Protein AF-A0A2N1Y3H6-F1 (afdb_monomer_lite)

Secondary structure (DSSP, 8-state):
--HHHHHHHHHHHHHHHHHHSS-TT-------------------------SSHHHHHHHHHHHHHHHHHHHHHTT----PPPP-----------TTTHHHHHHTTSPP-TT-BHHHHHHHH---SEEETTEEEETTEEEEEETTEEEEEE-BTTB--SSSSS-TTHHHHTTS----

Structure (mmCIF, N/CA/C/O backbone):
data_AF-A0A2N1Y3H6-F1
#
_entry.id   AF-A0A2N1Y3H6-F1
#
loop_
_atom_site.group_PDB
_atom_site.id
_atom_site.type_symbol
_atom_site.label_atom_id
_atom_site.label_alt_id
_atom_site.label_comp_id
_atom_site.label_asym_id
_atom_site.label_entity_id
_atom_site.label_seq_id
_atom_site.pdbx_PDB_ins_code
_atom_site.Cartn_x
_atom_site.Cartn_y
_atom_site.Cartn_z
_atom_site.occupancy
_atom_site.B_iso_or_equiv
_atom_site.auth_seq_id
_atom_site.auth_comp_id
_atom_site.auth_asym_id
_atom_site.auth_atom_id
_atom_site.pdbx_PDB_model_num
ATOM 1 N N . MET A 1 1 ? 3.819 -29.089 -16.371 1.00 61.47 1 MET A N 1
ATOM 2 C CA . MET A 1 1 ? 4.963 -28.554 -17.138 1.00 61.47 1 MET A CA 1
ATOM 3 C C . MET A 1 1 ? 6.025 -28.094 -16.150 1.00 61.47 1 MET A C 1
ATOM 5 O O . MET A 1 1 ? 5.649 -27.420 -15.196 1.00 61.47 1 MET A O 1
ATOM 9 N N . PRO A 1 2 ? 7.294 -28.497 -16.303 1.00 89.81 2 PRO A N 1
ATOM 10 C CA . PRO A 1 2 ? 8.394 -28.009 -15.473 1.00 89.81 2 PRO A CA 1
ATOM 11 C C . PRO A 1 2 ? 8.720 -26.537 -15.792 1.00 89.81 2 PRO A C 1
ATOM 13 O O . PRO A 1 2 ? 8.501 -26.064 -16.905 1.00 89.81 2 PRO A O 1
ATOM 16 N N . LEU A 1 3 ? 9.246 -25.799 -14.807 1.00 86.50 3 LEU A N 1
ATOM 17 C CA . LEU A 1 3 ? 9.559 -24.362 -14.918 1.00 86.50 3 LEU A CA 1
ATOM 18 C C . LEU A 1 3 ? 10.568 -24.047 -16.041 1.00 86.50 3 LEU A C 1
ATOM 20 O O . LEU A 1 3 ? 10.489 -22.991 -16.666 1.00 86.50 3 LEU A O 1
ATOM 24 N N . SER A 1 4 ? 11.482 -24.979 -16.324 1.00 88.75 4 SER A N 1
ATOM 25 C CA . SER A 1 4 ? 12.452 -24.890 -17.421 1.00 88.75 4 SER A CA 1
ATOM 26 C C . SER A 1 4 ? 11.784 -24.707 -18.782 1.00 88.75 4 SER A C 1
ATOM 28 O O . SER A 1 4 ? 12.230 -23.884 -19.580 1.00 88.75 4 SER A O 1
ATOM 30 N N . ASP A 1 5 ? 10.681 -25.418 -19.020 1.00 87.50 5 ASP A N 1
ATOM 31 C CA . ASP A 1 5 ? 9.985 -25.407 -20.307 1.00 87.50 5 ASP A CA 1
ATOM 32 C C . ASP A 1 5 ? 9.268 -24.074 -20.526 1.00 87.50 5 ASP A C 1
ATOM 34 O O . ASP A 1 5 ? 9.239 -23.553 -21.639 1.00 87.50 5 ASP A O 1
ATOM 38 N N . LEU A 1 6 ? 8.749 -23.468 -19.453 1.00 91.56 6 LEU A N 1
ATOM 39 C CA . LEU A 1 6 ? 8.103 -22.156 -19.506 1.00 91.56 6 LEU A CA 1
ATOM 40 C C . LEU A 1 6 ? 9.114 -21.041 -19.804 1.00 91.56 6 LEU A C 1
ATOM 42 O O . LEU A 1 6 ? 8.838 -20.160 -20.621 1.00 91.56 6 LEU A O 1
ATOM 46 N N . ILE A 1 7 ? 10.298 -21.097 -19.186 1.00 92.38 7 ILE A N 1
ATOM 47 C CA . ILE A 1 7 ? 11.383 -20.140 -19.447 1.00 92.38 7 ILE A CA 1
ATOM 48 C C . ILE A 1 7 ? 11.870 -20.266 -20.900 1.00 92.38 7 ILE A C 1
ATOM 50 O O . ILE A 1 7 ? 12.051 -19.247 -21.572 1.00 92.38 7 ILE A O 1
ATOM 54 N N . ALA A 1 8 ? 12.033 -21.495 -21.402 1.00 91.50 8 ALA A N 1
ATOM 55 C CA . ALA A 1 8 ? 12.426 -21.758 -22.787 1.00 91.50 8 ALA A CA 1
ATOM 56 C C . ALA A 1 8 ? 11.362 -21.293 -23.801 1.00 91.50 8 ALA A C 1
ATOM 58 O O . ALA A 1 8 ? 11.688 -20.696 -24.828 1.00 91.50 8 ALA A O 1
ATOM 59 N N . LEU A 1 9 ? 10.079 -21.500 -23.497 1.00 91.06 9 LEU A N 1
ATOM 60 C CA . LEU A 1 9 ? 8.984 -21.024 -24.339 1.00 91.06 9 LEU A CA 1
ATOM 61 C C . LEU A 1 9 ? 8.969 -19.491 -24.415 1.00 91.06 9 LEU A C 1
ATOM 63 O O . LEU A 1 9 ? 8.886 -18.922 -25.505 1.00 91.06 9 LEU A O 1
ATOM 67 N N . HIS A 1 10 ? 9.121 -18.814 -23.276 1.00 89.69 10 HIS A N 1
ATOM 68 C CA . HIS A 1 10 ? 9.159 -17.354 -23.215 1.00 89.69 10 HIS A CA 1
ATOM 69 C C . HIS A 1 10 ? 10.342 -16.761 -23.996 1.00 89.69 10 HIS A C 1
ATOM 71 O O . HIS A 1 10 ? 10.168 -15.797 -24.746 1.00 89.69 10 HIS A O 1
ATOM 77 N N . SER A 1 11 ? 11.542 -17.338 -23.868 1.00 90.12 11 SER A N 1
ATOM 78 C CA . SER A 1 11 ? 12.716 -16.849 -24.602 1.00 90.12 11 SER A CA 1
ATOM 79 C C . SER A 1 11 ? 12.550 -16.999 -26.119 1.00 90.12 11 SER A C 1
ATOM 81 O O . SER A 1 11 ? 12.892 -16.070 -26.856 1.00 90.12 11 SER A O 1
ATOM 83 N N . SER A 1 12 ? 11.941 -18.099 -26.581 1.00 90.69 12 SER A N 1
ATOM 84 C CA . SER A 1 12 ? 11.628 -18.309 -28.002 1.00 90.69 12 SER A CA 1
ATOM 85 C C . SER A 1 12 ? 10.624 -17.281 -28.543 1.00 90.69 12 SER A C 1
ATOM 87 O O . SER A 1 12 ? 10.842 -16.701 -29.609 1.00 90.69 12 SER A O 1
ATOM 89 N N . ALA A 1 13 ? 9.580 -16.961 -27.770 1.00 89.69 13 ALA A N 1
ATOM 90 C CA . ALA A 1 13 ? 8.583 -15.962 -28.147 1.00 89.69 13 ALA A CA 1
ATOM 91 C C . ALA A 1 13 ? 9.198 -14.555 -28.276 1.00 89.69 13 ALA A C 1
ATOM 93 O O . ALA A 1 13 ? 8.880 -13.819 -29.213 1.00 89.69 13 ALA A O 1
ATOM 94 N N . MET A 1 14 ? 10.129 -14.201 -27.383 1.00 90.38 14 MET A N 1
ATOM 95 C CA . MET A 1 14 ? 10.832 -12.911 -27.414 1.00 90.38 14 MET A CA 1
ATOM 96 C C . MET A 1 14 ? 11.862 -12.799 -28.546 1.00 90.38 14 MET A C 1
ATOM 98 O O . MET A 1 14 ? 12.132 -11.693 -29.017 1.00 90.38 14 MET A O 1
ATOM 102 N N . ALA A 1 15 ? 12.465 -13.909 -28.983 1.00 89.19 15 ALA A N 1
ATOM 103 C CA . ALA A 1 15 ? 13.334 -13.925 -30.162 1.00 89.19 15 ALA A CA 1
ATOM 104 C C . ALA A 1 15 ? 12.520 -13.698 -31.445 1.00 89.19 15 ALA A C 1
ATOM 106 O O . ALA A 1 15 ? 12.823 -12.790 -32.216 1.00 89.19 15 ALA A O 1
ATOM 107 N N . PHE A 1 16 ? 11.410 -14.426 -31.594 1.00 89.06 16 PHE A N 1
ATOM 108 C CA . PHE A 1 16 ? 10.497 -14.273 -32.725 1.00 89.06 16 PHE A CA 1
ATOM 109 C C . PHE A 1 16 ? 9.924 -12.850 -32.823 1.00 89.06 16 PHE A C 1
ATOM 111 O O . PHE A 1 16 ? 9.836 -12.286 -33.912 1.00 89.06 16 PHE A O 1
ATOM 118 N N . HIS A 1 17 ? 9.586 -12.229 -31.688 1.00 85.44 17 HIS A N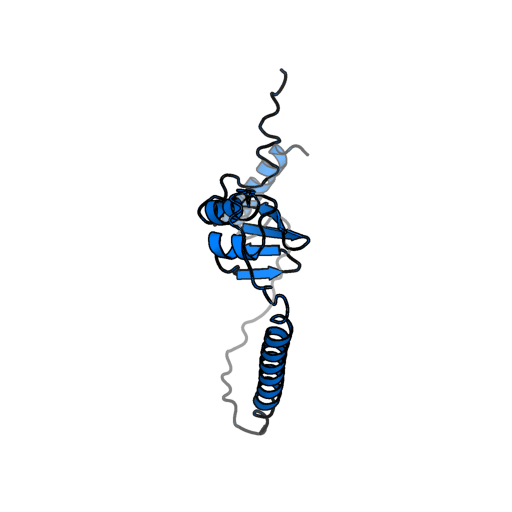 1
ATOM 119 C CA . HIS A 1 17 ? 9.107 -10.848 -31.672 1.00 85.44 17 HIS A CA 1
ATOM 120 C C . HIS A 1 17 ? 10.155 -9.845 -32.167 1.00 85.44 17 HIS A C 1
ATOM 122 O O . HIS A 1 17 ? 9.810 -8.919 -32.896 1.00 85.44 17 HIS A O 1
ATOM 128 N N . ARG A 1 18 ? 11.431 -10.036 -31.812 1.00 83.69 18 ARG A N 1
ATOM 129 C CA . ARG A 1 18 ? 12.517 -9.160 -32.274 1.00 83.69 18 ARG A CA 1
ATOM 130 C C . ARG A 1 18 ? 12.755 -9.273 -33.777 1.00 83.69 18 ARG A C 1
ATOM 132 O O . ARG A 1 18 ? 13.016 -8.260 -34.413 1.00 83.69 18 ARG A O 1
ATOM 139 N N . GLU A 1 19 ? 12.635 -10.474 -34.335 1.00 85.62 19 GLU A N 1
ATOM 140 C CA . GLU A 1 19 ? 12.846 -10.711 -35.769 1.00 85.62 19 GLU A CA 1
ATOM 141 C C . GLU A 1 19 ? 11.633 -10.329 -36.626 1.00 85.62 19 GLU A C 1
ATOM 143 O O . GLU A 1 19 ? 11.788 -9.788 -37.718 1.00 85.62 19 GLU A O 1
ATOM 148 N N . HIS A 1 20 ? 10.415 -10.579 -36.139 1.00 86.38 20 HIS A N 1
ATOM 149 C CA . HIS A 1 20 ? 9.194 -10.446 -36.939 1.00 86.38 20 HIS A CA 1
ATOM 150 C C . HIS A 1 20 ? 8.266 -9.309 -36.499 1.00 86.38 20 HIS A C 1
ATOM 152 O O . HIS A 1 20 ? 7.220 -9.106 -37.119 1.00 86.38 20 HIS A O 1
ATOM 158 N N . GLY A 1 21 ? 8.592 -8.592 -35.418 1.00 85.19 21 GLY A N 1
ATOM 159 C CA . GLY A 1 21 ? 7.779 -7.497 -34.874 1.00 85.19 21 GLY A CA 1
ATOM 160 C C . GLY A 1 21 ? 6.405 -7.930 -34.350 1.00 85.19 21 GLY A C 1
ATOM 161 O O . GLY A 1 21 ? 5.546 -7.092 -34.093 1.00 85.19 21 GLY A O 1
ATOM 162 N N . ARG A 1 22 ? 6.162 -9.237 -34.198 1.00 82.06 22 ARG A N 1
ATOM 163 C CA . ARG A 1 22 ? 4.862 -9.808 -33.810 1.00 82.06 22 ARG A CA 1
ATOM 164 C C . ARG A 1 22 ? 5.050 -11.036 -32.933 1.00 82.06 22 ARG A C 1
ATOM 166 O O . ARG A 1 22 ? 6.076 -11.696 -33.028 1.00 82.06 22 ARG A O 1
ATOM 173 N N . LEU A 1 23 ? 4.075 -11.337 -32.080 1.00 80.31 23 LEU A N 1
ATOM 174 C CA . LEU A 1 23 ? 4.090 -12.556 -31.272 1.00 80.31 23 LEU A CA 1
ATOM 175 C C . LEU A 1 23 ? 3.576 -13.751 -32.093 1.00 80.31 23 LEU A C 1
ATOM 177 O O . LEU A 1 23 ? 2.666 -13.580 -32.914 1.00 80.31 23 LEU A O 1
ATOM 181 N N . PRO A 1 24 ? 4.128 -14.958 -31.885 1.00 72.62 24 PRO A N 1
ATOM 182 C CA . PRO A 1 24 ? 3.612 -16.160 -32.524 1.00 72.62 24 PRO A CA 1
ATOM 183 C C . PRO A 1 24 ? 2.187 -16.432 -32.012 1.00 72.62 24 PRO A C 1
ATOM 185 O O . PRO A 1 24 ? 1.962 -16.524 -30.809 1.00 72.62 24 PRO A O 1
ATOM 188 N N . GLY A 1 25 ? 1.216 -16.510 -32.929 1.00 73.06 25 GLY A N 1
ATOM 189 C CA . GLY A 1 25 ? -0.201 -16.754 -32.614 1.00 73.06 25 GLY A CA 1
ATOM 190 C C . GLY A 1 25 ? -1.118 -15.521 -32.609 1.00 73.06 25 GLY A C 1
ATOM 191 O O . GLY A 1 25 ? -2.321 -15.676 -32.428 1.00 73.06 25 GLY A O 1
ATOM 192 N N . GLY A 1 26 ? -0.599 -14.309 -32.841 1.00 70.44 26 GLY A N 1
ATOM 193 C CA . GLY A 1 26 ? -1.433 -13.109 -32.999 1.00 70.44 26 GLY A CA 1
ATOM 194 C C . GLY A 1 26 ? -2.009 -12.975 -34.415 1.00 70.44 26 GLY A C 1
ATOM 195 O O . GLY A 1 26 ? -1.262 -13.002 -35.391 1.00 70.44 26 GLY A O 1
ATOM 196 N N . THR A 1 27 ? -3.324 -12.793 -34.550 1.00 56.78 27 THR A N 1
ATOM 197 C CA . THR A 1 27 ? -3.969 -12.482 -35.837 1.00 56.78 27 THR A CA 1
ATOM 198 C C . THR A 1 27 ? -3.698 -11.032 -36.234 1.00 56.78 27 THR A C 1
ATOM 200 O O . THR A 1 27 ? -4.034 -10.104 -35.501 1.00 56.78 27 THR A O 1
ATOM 203 N N . THR A 1 28 ? -3.100 -10.823 -37.406 1.00 57.56 28 THR A N 1
ATOM 204 C CA . THR A 1 28 ? -2.907 -9.497 -38.003 1.00 57.56 28 THR A CA 1
ATOM 205 C C . THR A 1 28 ? -4.259 -8.884 -38.380 1.00 57.56 28 THR A C 1
ATOM 207 O O . THR A 1 28 ? -4.838 -9.245 -39.401 1.00 57.56 28 THR A O 1
ATOM 210 N N . THR A 1 29 ? -4.756 -7.924 -37.598 1.00 55.97 29 THR A N 1
ATOM 211 C CA . THR A 1 29 ? -5.834 -7.031 -38.050 1.00 55.97 29 THR A CA 1
ATOM 212 C C . THR A 1 29 ? -5.230 -5.986 -38.988 1.00 55.97 29 THR A C 1
ATOM 214 O O . THR A 1 29 ? -4.763 -4.936 -38.556 1.00 55.97 29 THR A O 1
ATOM 217 N N . ALA A 1 30 ? -5.189 -6.295 -40.282 1.00 59.31 30 ALA A N 1
ATOM 218 C CA . ALA A 1 30 ? -4.857 -5.342 -41.336 1.00 59.31 30 ALA A CA 1
ATOM 219 C C . ALA A 1 30 ? -6.149 -4.769 -41.949 1.00 59.31 30 ALA A C 1
ATOM 221 O O . ALA A 1 30 ? -6.741 -5.414 -42.809 1.00 59.31 30 ALA A O 1
ATOM 222 N N . ASN A 1 31 ? -6.593 -3.595 -41.471 1.00 44.19 31 ASN A N 1
ATOM 223 C CA . ASN A 1 31 ? -7.450 -2.581 -42.139 1.00 44.19 31 ASN A CA 1
ATOM 224 C C . ASN A 1 31 ? -7.918 -1.552 -41.076 1.00 44.19 31 ASN A C 1
ATOM 226 O O . ASN A 1 31 ? -8.241 -1.970 -39.973 1.00 44.19 31 ASN A O 1
ATOM 230 N N . ALA A 1 32 ? -8.037 -0.231 -41.264 1.00 45.47 32 ALA A N 1
ATOM 231 C CA . ALA A 1 32 ? -8.039 0.607 -42.459 1.00 45.47 32 ALA A CA 1
ATOM 232 C C . ALA A 1 32 ? -7.855 2.114 -42.096 1.00 45.47 32 ALA A C 1
ATOM 234 O O . ALA A 1 32 ? -8.471 2.602 -41.154 1.00 45.47 32 ALA A O 1
ATOM 235 N N . LEU A 1 33 ? -7.077 2.812 -42.939 1.00 53.78 33 LEU A N 1
ATOM 236 C CA . LEU A 1 33 ? -7.107 4.231 -43.374 1.00 53.78 33 LEU A CA 1
ATOM 237 C C . LEU A 1 33 ? -6.710 5.421 -42.451 1.00 53.78 33 LEU A C 1
ATOM 239 O O . LEU A 1 33 ? -7.101 5.496 -41.288 1.00 53.78 33 LEU A O 1
ATOM 243 N N . PRO A 1 34 ? -5.993 6.430 -43.013 1.00 56.47 34 PRO A N 1
ATOM 244 C CA . PRO A 1 34 ? -5.663 7.686 -42.347 1.00 56.47 34 PRO A CA 1
ATOM 245 C C . PRO A 1 34 ? -6.826 8.677 -42.482 1.00 56.47 34 PRO A C 1
ATOM 247 O O . PRO A 1 34 ? -7.167 9.102 -43.585 1.00 56.47 34 PRO A O 1
ATOM 250 N N . VAL A 1 35 ? -7.431 9.088 -41.367 1.00 57.97 35 VAL A N 1
ATOM 251 C CA . VAL A 1 35 ? -8.418 10.175 -41.388 1.00 57.97 35 VAL A CA 1
ATOM 252 C C . VAL A 1 35 ? -7.707 11.499 -41.133 1.00 57.97 35 VAL A C 1
ATOM 254 O O . VAL A 1 35 ? -7.166 11.760 -40.058 1.00 57.97 35 VAL A O 1
ATOM 257 N N . SER A 1 36 ? -7.701 12.316 -42.183 1.00 52.50 36 SER A N 1
ATOM 258 C CA . SER A 1 36 ? -7.240 13.696 -42.234 1.00 52.50 36 SER A CA 1
ATOM 259 C C . SER A 1 36 ? -7.692 14.515 -41.027 1.00 52.50 36 SER A C 1
ATOM 261 O O . SER A 1 36 ? -8.871 14.585 -40.684 1.00 52.50 36 SER A O 1
ATOM 263 N N . ARG A 1 37 ? -6.721 15.192 -40.414 1.00 54.91 37 ARG A N 1
ATOM 264 C CA . ARG A 1 37 ? -6.904 16.150 -39.326 1.00 54.91 37 ARG A CA 1
ATOM 265 C C . ARG A 1 37 ? -7.677 17.368 -39.844 1.00 54.91 37 ARG A C 1
ATOM 267 O O . ARG A 1 37 ? -7.090 18.311 -40.366 1.00 54.91 37 ARG A O 1
ATOM 274 N N . VAL A 1 38 ? -8.993 17.352 -39.683 1.00 49.81 38 VAL A N 1
ATOM 275 C CA . VAL A 1 38 ? -9.860 18.501 -39.944 1.00 49.81 38 VAL A CA 1
ATOM 276 C C . VAL A 1 38 ? -9.977 19.313 -38.652 1.00 49.81 38 VAL A C 1
ATOM 278 O O . VAL A 1 38 ? -10.662 18.944 -37.704 1.00 49.81 38 VAL A O 1
ATOM 281 N N . ARG A 1 39 ? -9.237 20.424 -38.601 1.00 50.72 39 ARG A N 1
ATOM 282 C CA . ARG A 1 39 ? -9.333 21.452 -37.559 1.00 50.72 39 ARG A CA 1
ATOM 283 C C . ARG A 1 39 ? -10.674 22.163 -37.729 1.00 50.72 39 ARG A C 1
ATOM 285 O O . ARG A 1 39 ? -10.850 22.858 -38.723 1.00 50.72 39 ARG A O 1
ATOM 292 N N . HIS A 1 40 ? -11.609 21.987 -36.802 1.00 46.84 40 HIS A N 1
ATOM 293 C CA . HIS A 1 40 ? -12.783 22.854 -36.686 1.00 46.84 40 HIS A CA 1
ATOM 294 C C . HIS A 1 40 ? -12.725 23.586 -35.351 1.00 46.84 40 HIS A C 1
ATOM 296 O O . HIS A 1 40 ? -12.625 22.989 -34.282 1.00 46.84 40 HIS A O 1
ATOM 302 N N . ASN A 1 41 ? -12.694 24.907 -35.474 1.00 52.22 41 ASN A N 1
ATOM 303 C CA . ASN A 1 41 ? -12.768 25.875 -34.398 1.00 52.22 41 ASN A CA 1
ATOM 304 C C . ASN A 1 41 ? -14.212 25.869 -33.860 1.00 52.22 41 ASN A C 1
ATOM 306 O O . ASN A 1 41 ? -15.127 26.015 -34.675 1.00 52.22 41 ASN A O 1
ATOM 310 N N . PRO A 1 42 ? -14.462 25.680 -32.554 1.00 50.12 42 PRO A N 1
ATOM 311 C CA . PRO A 1 42 ? -15.819 25.712 -32.036 1.00 50.12 42 PRO A CA 1
ATOM 312 C C . PRO A 1 42 ? -16.286 27.166 -31.918 1.00 50.12 42 PRO A C 1
ATOM 314 O O . PRO A 1 42 ? -15.905 27.895 -31.002 1.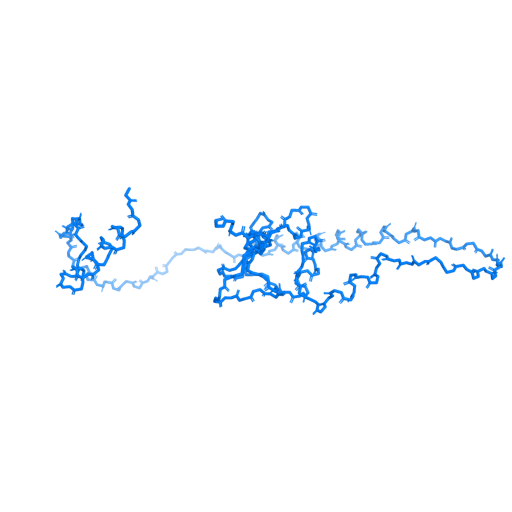00 50.12 42 PRO A O 1
ATOM 317 N N . SER A 1 43 ? -17.136 27.587 -32.851 1.00 46.50 43 SER A N 1
ATOM 318 C CA . SER A 1 43 ? -17.997 28.746 -32.644 1.00 46.50 43 SER A CA 1
ATOM 319 C C . SER A 1 43 ? -19.009 28.420 -31.549 1.00 46.50 43 SER A C 1
ATOM 321 O O . SER A 1 43 ? -19.859 27.551 -31.715 1.00 46.50 43 SER A O 1
ATOM 323 N N . LEU A 1 44 ? -18.839 29.120 -30.427 1.00 53.59 44 LEU A N 1
ATOM 324 C CA . LEU A 1 44 ? -19.866 29.725 -29.578 1.00 53.59 44 LEU A CA 1
ATOM 325 C C . LEU A 1 44 ? -21.305 29.293 -29.883 1.00 53.59 44 LEU A C 1
ATOM 327 O O . LEU A 1 44 ? -21.835 29.660 -30.926 1.00 53.59 44 LEU A O 1
ATOM 331 N N . LEU A 1 45 ? -21.945 28.638 -28.914 1.00 49.44 45 LEU A N 1
ATOM 332 C CA . LEU A 1 45 ? -23.288 28.965 -28.432 1.00 49.44 45 LEU A CA 1
ATOM 333 C C . LEU A 1 45 ? -23.608 28.101 -27.204 1.00 49.44 45 LEU A C 1
ATOM 335 O O . LEU A 1 45 ? -23.447 26.886 -27.224 1.00 49.44 45 LEU A O 1
ATOM 339 N N . MET A 1 46 ? -24.166 28.768 -26.195 1.00 41.00 46 MET A N 1
ATOM 340 C CA . MET A 1 46 ? -24.972 28.203 -25.114 1.00 41.00 46 MET A CA 1
ATOM 341 C C . MET A 1 46 ? -24.244 27.560 -23.925 1.00 41.00 46 MET A C 1
ATOM 343 O O . MET A 1 46 ? -23.549 26.558 -24.049 1.00 41.00 46 MET A O 1
ATOM 347 N N . GLY A 1 47 ? -24.540 28.087 -22.733 1.00 41.03 47 GLY A N 1
ATOM 348 C CA . GLY A 1 47 ? -24.419 27.323 -21.493 1.00 41.03 47 GLY A CA 1
ATOM 349 C C . GLY A 1 47 ? -23.940 28.110 -20.284 1.00 41.03 47 GLY A C 1
ATOM 350 O O . GLY A 1 47 ? -22.934 27.757 -19.682 1.00 41.03 47 GLY A O 1
ATOM 351 N N . GLU A 1 48 ? -24.672 29.152 -19.906 1.00 50.66 48 GLU A N 1
ATOM 352 C CA . GLU A 1 48 ? -24.641 29.748 -18.570 1.00 50.66 48 GLU A CA 1
ATOM 353 C C . GLU A 1 48 ? -24.994 28.696 -17.502 1.00 50.66 48 GLU A C 1
ATOM 355 O O . GLU A 1 48 ? -26.137 28.598 -17.079 1.00 50.66 48 GLU A O 1
ATOM 360 N N . GLN A 1 49 ? -24.046 27.851 -17.090 1.00 49.69 49 GLN A N 1
ATOM 361 C CA . GLN A 1 49 ? -24.229 26.926 -15.966 1.00 49.69 49 GLN A CA 1
ATOM 362 C C . GLN A 1 49 ? -22.888 26.528 -15.342 1.00 49.69 49 GLN A C 1
ATOM 364 O O . GLN A 1 49 ? -22.409 25.423 -15.566 1.00 49.69 49 GLN A O 1
ATOM 369 N N . ALA A 1 50 ? -22.294 27.382 -14.506 1.00 48.50 50 ALA A N 1
ATOM 370 C CA . ALA A 1 50 ? -21.330 26.917 -13.503 1.00 48.50 50 ALA A CA 1
ATOM 371 C C . ALA A 1 50 ? -21.023 27.991 -12.450 1.00 48.50 50 ALA A C 1
ATOM 373 O O . ALA A 1 50 ? -19.939 28.551 -12.471 1.00 48.50 50 ALA A O 1
ATOM 374 N N . ASP A 1 51 ? -21.923 28.229 -11.487 1.00 46.00 51 ASP A N 1
ATOM 375 C CA . ASP A 1 51 ? -21.453 28.456 -10.106 1.00 46.00 51 ASP A CA 1
ATOM 376 C C . ASP A 1 51 ? -22.538 28.223 -9.038 1.00 46.00 51 ASP A C 1
ATOM 378 O O . ASP A 1 51 ? -22.871 29.082 -8.228 1.00 46.00 51 ASP A O 1
ATOM 382 N N . ARG A 1 52 ? -23.160 27.037 -9.044 1.00 47.47 52 ARG A N 1
ATOM 383 C CA . ARG A 1 52 ? -24.084 26.616 -7.965 1.00 47.47 52 ARG A CA 1
ATOM 384 C C . ARG A 1 52 ? -23.526 25.490 -7.087 1.00 47.47 52 ARG A C 1
ATOM 386 O O . ARG A 1 52 ? -24.133 25.130 -6.086 1.00 47.47 52 ARG A O 1
ATOM 393 N N . SER A 1 53 ? -22.360 24.950 -7.452 1.00 47.28 53 SER A N 1
ATOM 394 C CA . SER A 1 53 ? -21.728 23.767 -6.837 1.00 47.28 53 SER A CA 1
ATOM 395 C C . SER A 1 53 ? -20.715 24.119 -5.736 1.00 47.28 53 SER A C 1
ATOM 397 O O . SER A 1 53 ? -20.461 23.329 -4.826 1.00 47.28 53 SER A O 1
ATOM 399 N N . THR A 1 54 ? -20.152 25.329 -5.765 1.00 48.62 54 THR A N 1
ATOM 400 C CA . THR A 1 54 ? -19.161 25.770 -4.772 1.00 48.62 54 THR A CA 1
ATOM 401 C C . THR A 1 54 ? -19.813 26.205 -3.456 1.00 48.62 54 THR A C 1
ATOM 403 O O . THR A 1 54 ? -19.240 25.993 -2.386 1.00 48.62 54 THR A O 1
ATOM 406 N N . PHE A 1 55 ? -21.034 26.747 -3.512 1.00 50.28 55 PHE A N 1
ATOM 407 C CA . PHE A 1 55 ? -21.730 27.287 -2.341 1.00 50.28 55 PHE A CA 1
ATOM 408 C C . PHE A 1 55 ? -22.279 26.195 -1.408 1.00 50.28 55 PHE A C 1
ATOM 410 O O . PHE A 1 55 ? -22.137 26.292 -0.190 1.00 50.28 55 PHE A O 1
ATOM 417 N N . THR A 1 56 ? -22.825 25.103 -1.954 1.00 52.88 56 THR A N 1
ATOM 418 C CA . THR A 1 56 ? -23.309 23.956 -1.159 1.00 52.88 56 THR A CA 1
ATOM 419 C C . THR A 1 56 ? -22.162 23.146 -0.549 1.00 52.88 56 THR A C 1
ATOM 421 O O . THR A 1 56 ? -22.257 22.738 0.608 1.00 52.88 56 THR A O 1
ATOM 424 N N . ARG A 1 57 ? -21.030 22.996 -1.258 1.00 50.19 57 ARG A N 1
ATOM 425 C CA . ARG A 1 57 ? -19.795 22.395 -0.710 1.00 50.19 57 ARG A CA 1
ATOM 426 C C . ARG A 1 57 ? -19.226 23.182 0.473 1.00 50.19 57 ARG A C 1
ATOM 428 O O . ARG A 1 57 ? -18.770 22.568 1.435 1.00 50.19 57 ARG A O 1
ATOM 435 N N . LYS A 1 58 ? -19.274 24.520 0.431 1.00 53.16 58 LYS A N 1
ATOM 436 C CA . LYS A 1 58 ? -18.798 25.366 1.539 1.00 53.16 58 LYS A CA 1
ATOM 437 C C . LYS A 1 58 ? -19.692 25.269 2.778 1.00 53.16 58 LYS A C 1
ATOM 439 O O . LYS A 1 58 ? -19.157 25.205 3.879 1.00 53.16 58 LYS A O 1
ATOM 444 N N . LEU A 1 59 ? -21.014 25.166 2.608 1.00 57.09 59 LEU A N 1
ATOM 445 C CA . LEU A 1 59 ? -21.953 25.014 3.728 1.00 57.09 59 LEU A CA 1
ATOM 446 C C . LEU A 1 59 ? -21.814 23.659 4.448 1.00 57.09 59 LEU A C 1
ATOM 448 O O . LEU A 1 59 ? -21.868 23.608 5.677 1.00 57.09 59 LEU A O 1
ATOM 452 N N . ILE A 1 60 ? -21.563 22.570 3.708 1.00 60.22 60 ILE A N 1
ATOM 453 C CA . ILE A 1 60 ? -21.312 21.242 4.302 1.00 60.22 60 ILE A CA 1
ATOM 454 C C . ILE A 1 60 ? -19.970 21.227 5.048 1.00 60.22 60 ILE A C 1
ATOM 456 O O . ILE A 1 60 ? -19.890 20.713 6.163 1.00 60.22 60 ILE A O 1
ATOM 460 N N . ALA A 1 61 ? -18.927 21.841 4.477 1.00 57.31 61 ALA A N 1
ATOM 461 C CA . ALA A 1 61 ? -17.623 21.944 5.128 1.00 57.31 61 ALA A CA 1
ATOM 462 C C . ALA A 1 61 ? -17.684 22.771 6.425 1.00 57.31 61 ALA A C 1
ATOM 464 O O . ALA A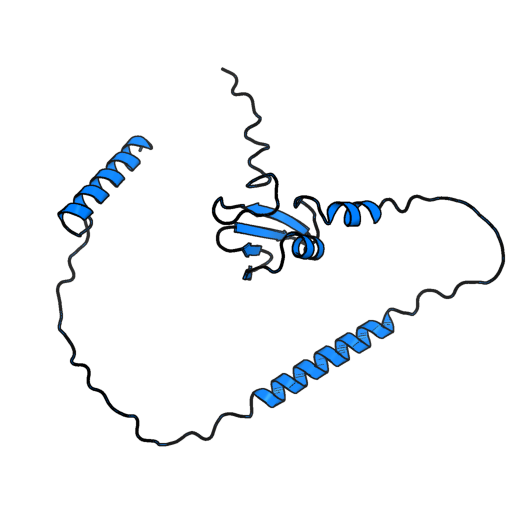 1 61 ? -17.107 22.362 7.431 1.00 57.31 61 ALA A O 1
ATOM 465 N N . SER A 1 62 ? -18.430 23.884 6.452 1.00 62.69 62 SER A N 1
ATOM 466 C CA . SER A 1 62 ? -18.606 24.667 7.682 1.00 62.69 62 SER A CA 1
ATOM 467 C C . SER A 1 62 ? -19.414 23.924 8.747 1.00 62.69 62 SER A C 1
ATOM 469 O O . SER A 1 62 ? -19.088 24.025 9.926 1.00 62.69 62 SER A O 1
ATOM 471 N N . ALA A 1 63 ? -20.427 23.143 8.353 1.00 61.97 63 ALA A N 1
ATOM 472 C CA . ALA A 1 63 ? -21.203 22.331 9.290 1.00 61.97 63 ALA A CA 1
ATOM 473 C C . ALA A 1 63 ? -20.366 21.190 9.897 1.00 61.97 63 ALA A C 1
ATOM 475 O O . ALA A 1 63 ? -20.482 20.921 11.091 1.00 61.97 63 ALA A O 1
ATOM 476 N N . LEU A 1 64 ? -19.470 20.573 9.114 1.00 60.88 64 LEU A N 1
ATOM 477 C CA . LEU A 1 64 ? -18.521 19.570 9.613 1.00 60.88 64 LEU A CA 1
ATOM 478 C C . LEU A 1 64 ? -17.498 20.172 10.584 1.00 60.88 64 LEU A C 1
ATOM 480 O O . LEU A 1 64 ? -17.236 19.572 11.621 1.00 60.88 64 LEU A O 1
ATOM 484 N N . ILE A 1 65 ? -16.967 21.369 10.302 1.00 63.88 65 ILE A N 1
ATOM 485 C CA . ILE A 1 65 ? -16.031 22.066 11.204 1.00 63.88 65 ILE A CA 1
ATOM 486 C C . ILE A 1 65 ? -16.731 22.483 12.505 1.00 63.88 65 ILE A C 1
ATOM 488 O O . ILE A 1 65 ? -16.185 22.277 13.587 1.00 63.88 65 ILE A O 1
ATOM 492 N N . ALA A 1 66 ? -17.952 23.021 12.420 1.00 61.09 66 ALA A N 1
ATOM 493 C CA . ALA A 1 66 ? -18.739 23.382 13.598 1.00 61.09 66 ALA A CA 1
ATOM 494 C C . ALA A 1 66 ? -19.115 22.149 14.439 1.00 61.09 66 ALA A C 1
ATOM 496 O O . ALA A 1 66 ? -19.028 22.199 15.663 1.00 61.09 66 ALA A O 1
ATOM 497 N N . GLY A 1 67 ? -19.466 21.029 13.796 1.00 53.88 67 GLY A N 1
ATOM 498 C CA . GLY A 1 67 ? -19.729 19.756 14.472 1.00 53.88 67 GLY A CA 1
ATOM 499 C C . GLY A 1 67 ? -18.489 19.174 15.156 1.00 53.88 67 GLY A C 1
ATOM 500 O O . GLY A 1 67 ? -18.586 18.700 16.286 1.00 53.88 67 GLY A O 1
ATOM 501 N N . LEU A 1 68 ? -17.315 19.273 14.521 1.00 57.75 68 LEU A N 1
ATOM 502 C CA . LEU A 1 68 ? -16.042 18.827 15.096 1.00 57.75 68 LEU A CA 1
ATOM 503 C C . LEU A 1 68 ? -15.624 19.690 16.301 1.00 57.75 68 LEU A C 1
ATOM 505 O O . LEU A 1 68 ? -15.165 19.158 17.309 1.00 57.75 68 LEU A O 1
ATOM 509 N N . LEU A 1 69 ? -15.835 21.011 16.229 1.00 57.22 69 LEU A N 1
ATOM 510 C CA . LEU A 1 69 ? -15.577 21.939 17.339 1.00 57.22 69 LEU A CA 1
ATOM 511 C C . LEU A 1 69 ? -16.540 21.724 18.516 1.00 57.22 69 LEU A C 1
ATOM 513 O O . LEU A 1 69 ? -16.108 21.772 19.667 1.00 57.22 69 LEU A O 1
ATOM 517 N N . LEU A 1 70 ? -17.822 21.434 18.253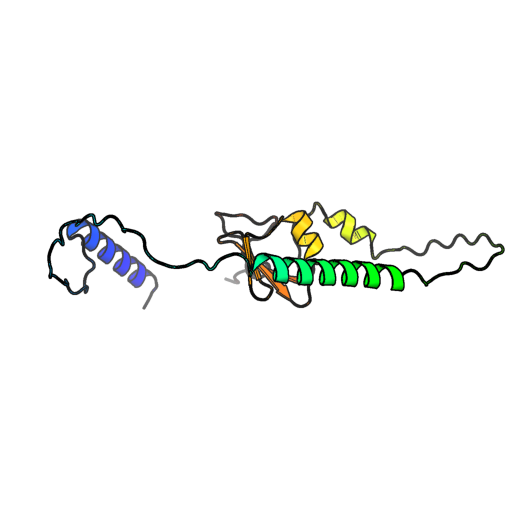 1.00 54.84 70 LEU A N 1
ATOM 518 C CA . LEU A 1 70 ? -18.780 21.114 19.318 1.00 54.84 70 LEU A CA 1
ATOM 519 C C . LEU A 1 70 ? -18.466 19.771 19.995 1.00 54.84 70 LEU A C 1
ATOM 521 O O . LEU A 1 70 ? -18.603 19.660 21.211 1.00 54.84 70 LEU A O 1
ATOM 525 N N . ALA A 1 71 ? -18.025 18.766 19.233 1.00 54.41 71 ALA A N 1
ATOM 526 C CA . ALA A 1 71 ? -17.642 17.463 19.777 1.00 54.41 71 ALA A CA 1
ATOM 527 C C . ALA A 1 71 ? -16.381 17.537 20.660 1.00 54.41 71 ALA A C 1
ATOM 529 O O . ALA A 1 71 ? -16.262 16.772 21.616 1.00 54.41 71 ALA A O 1
ATOM 530 N N . GLY A 1 72 ? -15.477 18.488 20.390 1.00 51.94 72 GLY A N 1
ATOM 531 C CA . GLY A 1 72 ? -14.305 18.750 21.228 1.00 51.94 72 GLY A CA 1
ATOM 532 C C . GLY A 1 72 ? -14.655 19.280 22.624 1.00 51.94 72 GLY A C 1
ATOM 533 O O . GLY A 1 72 ? -14.074 18.827 23.605 1.00 51.94 72 GLY A O 1
ATOM 534 N N . LEU A 1 73 ? -15.651 20.169 22.741 1.00 55.34 73 LEU A N 1
ATOM 535 C CA . LEU A 1 73 ? -15.974 20.837 24.014 1.00 55.34 73 LEU A CA 1
ATOM 536 C C . LEU A 1 73 ? -16.726 19.952 25.026 1.00 55.34 73 LEU A C 1
ATOM 538 O O . LEU A 1 73 ? -16.717 20.231 26.225 1.00 55.34 73 LEU A O 1
ATOM 542 N N . VAL A 1 74 ? -17.408 18.898 24.567 1.00 53.25 74 VAL A N 1
ATOM 543 C CA . VAL A 1 74 ? -18.189 18.006 25.449 1.00 53.25 74 VAL A CA 1
ATOM 544 C C . VAL A 1 74 ? -17.290 16.998 26.182 1.00 53.25 74 VAL A C 1
ATOM 546 O O . VAL A 1 74 ? -17.690 16.460 27.214 1.00 53.25 74 VAL A O 1
ATOM 549 N N . ASN A 1 75 ? -16.051 16.798 25.724 1.00 50.28 75 ASN A N 1
ATOM 550 C CA . ASN A 1 75 ? -15.115 15.847 26.328 1.00 50.28 75 ASN A CA 1
ATOM 551 C C . ASN A 1 75 ? -14.259 16.414 27.482 1.00 50.28 75 ASN A C 1
ATOM 553 O O . ASN A 1 75 ? -13.533 15.649 28.108 1.00 50.28 75 ASN A O 1
ATOM 557 N N . GLU A 1 76 ? -14.378 17.698 27.839 1.00 49.88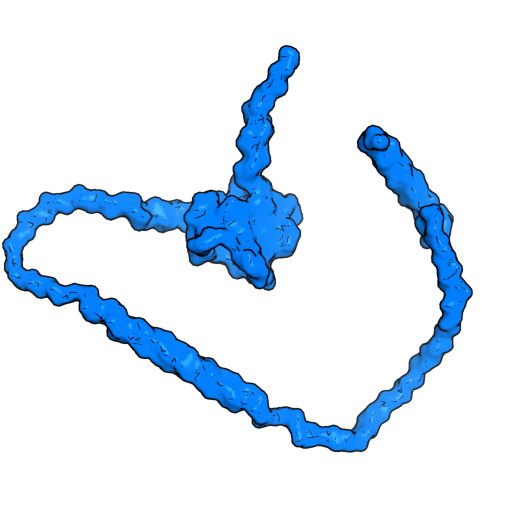 76 GLU A N 1
ATOM 558 C CA . GLU A 1 76 ? -13.575 18.345 28.903 1.00 49.88 76 GLU A CA 1
ATOM 559 C C . GLU A 1 76 ? -14.287 18.447 30.271 1.00 49.88 76 GLU A C 1
ATOM 561 O O . GLU A 1 76 ? -14.055 19.369 31.052 1.00 49.88 76 GLU A O 1
ATOM 566 N N . ARG A 1 77 ? -15.174 17.501 30.610 1.00 52.16 77 ARG A N 1
ATOM 567 C CA . ARG A 1 77 ? -15.787 17.424 31.957 1.00 52.16 77 ARG A CA 1
ATOM 568 C C . ARG A 1 77 ? -15.561 16.086 32.657 1.00 52.16 77 ARG A C 1
ATOM 570 O O . ARG A 1 77 ? -16.506 15.471 33.141 1.00 52.16 77 ARG A O 1
ATOM 577 N N . LYS A 1 78 ? -14.304 15.663 32.734 1.00 53.53 78 LYS A N 1
ATOM 578 C CA . LYS A 1 78 ? -13.743 14.776 33.769 1.00 53.53 78 LYS A CA 1
ATOM 579 C C . LYS A 1 78 ? -12.297 15.265 33.927 1.00 53.53 78 LYS A C 1
ATOM 581 O O . LYS A 1 78 ? -11.569 15.244 32.951 1.00 53.53 78 LYS A O 1
ATOM 586 N N . ASP A 1 79 ? -11.862 15.916 34.999 1.00 48.25 79 ASP A N 1
ATOM 587 C CA . ASP A 1 79 ? -12.093 15.628 36.407 1.00 48.25 79 ASP A CA 1
ATOM 588 C C . ASP A 1 79 ? -11.928 16.897 37.264 1.00 48.25 79 ASP A C 1
ATOM 590 O O . ASP A 1 79 ? -11.023 17.705 37.058 1.00 48.25 79 ASP A O 1
ATOM 594 N N . MET A 1 80 ? -12.801 17.061 38.259 1.00 51.94 80 MET A N 1
ATOM 595 C CA . MET A 1 80 ? -12.623 18.020 39.352 1.00 51.94 80 MET A CA 1
ATOM 596 C C . MET A 1 80 ? -11.678 17.390 40.392 1.00 51.94 80 MET A C 1
ATOM 598 O O . MET A 1 80 ? -12.019 16.328 40.917 1.00 51.94 80 MET A O 1
ATOM 602 N N . PRO A 1 81 ? -10.536 18.002 40.749 1.00 63.91 81 PRO A N 1
ATOM 603 C CA . PRO A 1 81 ? -9.709 17.489 41.834 1.00 63.91 81 PRO A CA 1
ATOM 604 C C . PRO A 1 81 ? -10.330 17.838 43.204 1.00 63.91 81 PRO A C 1
ATOM 606 O O . PRO A 1 81 ? -10.663 19.003 43.439 1.00 63.91 81 PRO A O 1
ATOM 609 N N . PRO A 1 82 ? -10.482 16.880 44.139 1.00 63.44 82 PRO A N 1
ATOM 610 C CA . PRO A 1 82 ? -10.768 17.200 45.533 1.00 63.44 82 PRO A CA 1
ATOM 611 C C . PRO A 1 82 ? -9.529 17.830 46.204 1.00 63.44 82 PRO A C 1
ATOM 613 O O . PRO A 1 82 ? -8.399 17.431 45.907 1.00 63.44 82 PRO A O 1
ATOM 616 N N . PRO A 1 83 ? -9.701 18.806 47.115 1.00 58.22 83 PRO A N 1
ATOM 617 C CA . PRO A 1 83 ? -8.593 19.375 47.862 1.00 58.22 83 PRO A CA 1
ATOM 618 C C . PRO A 1 83 ? -8.212 18.479 49.046 1.00 58.22 83 PRO A C 1
ATOM 620 O O . PRO A 1 83 ? -9.046 17.778 49.613 1.00 58.22 83 PRO A O 1
ATOM 623 N N . ALA A 1 84 ? -6.961 18.649 49.466 1.00 45.78 84 ALA A N 1
ATOM 624 C CA . ALA A 1 84 ? -6.346 18.187 50.708 1.00 45.78 84 ALA A CA 1
ATOM 625 C C . ALA A 1 84 ? -5.547 16.875 50.637 1.00 45.78 84 ALA A C 1
ATOM 627 O O . ALA A 1 84 ? -6.056 15.765 50.725 1.00 45.78 84 ALA A O 1
ATOM 628 N N . ALA A 1 85 ? -4.231 17.098 50.619 1.00 49.66 85 ALA A N 1
ATOM 629 C CA . ALA A 1 85 ? -3.287 16.490 51.545 1.00 49.66 85 ALA A CA 1
ATOM 630 C C . ALA A 1 85 ? -3.237 14.958 51.573 1.00 49.66 85 ALA A C 1
ATOM 632 O O . ALA A 1 85 ? -3.885 14.306 52.380 1.00 49.66 85 ALA A O 1
ATOM 633 N N . ALA A 1 86 ? -2.296 14.403 50.819 1.00 42.22 86 ALA A N 1
ATOM 634 C CA . ALA A 1 86 ? -1.160 13.723 51.433 1.00 42.22 86 ALA A CA 1
ATOM 635 C C . ALA A 1 86 ? -0.166 13.334 50.342 1.00 42.22 86 ALA A C 1
ATOM 637 O O . ALA A 1 86 ? -0.525 12.734 49.334 1.00 42.22 86 ALA A O 1
ATOM 638 N N . LEU A 1 87 ? 1.101 13.649 50.589 1.00 51.47 87 LEU A N 1
ATOM 639 C CA . LEU A 1 87 ? 2.236 12.989 49.967 1.00 51.47 87 LEU A CA 1
ATOM 640 C C . LEU A 1 87 ? 2.028 11.468 50.020 1.00 51.47 87 LEU A C 1
ATOM 642 O O . LEU A 1 87 ? 2.164 10.859 51.080 1.00 51.47 87 LEU A O 1
ATOM 646 N N . ARG A 1 88 ? 1.723 10.853 48.880 1.00 46.41 88 ARG A N 1
ATOM 647 C CA . ARG A 1 88 ? 2.027 9.445 48.644 1.00 46.41 88 ARG A CA 1
ATOM 648 C C . ARG A 1 88 ? 2.764 9.334 47.324 1.00 46.41 88 ARG A C 1
ATOM 650 O O . ARG A 1 88 ? 2.187 9.351 46.245 1.00 46.41 88 ARG A O 1
ATOM 657 N N . VAL A 1 89 ? 4.083 9.286 47.479 1.00 52.75 89 VAL A N 1
ATOM 658 C CA . VAL A 1 89 ? 4.995 8.600 46.576 1.00 52.75 89 VAL A CA 1
ATOM 659 C C . VAL A 1 89 ? 4.478 7.170 46.459 1.00 52.75 89 VAL A C 1
ATOM 661 O O . VAL A 1 89 ? 4.667 6.378 47.373 1.00 52.75 89 VAL A O 1
ATOM 664 N N . ASP A 1 90 ? 3.785 6.866 45.372 1.00 43.47 90 ASP A N 1
ATOM 665 C CA . ASP A 1 90 ? 3.693 5.499 44.883 1.00 43.47 90 ASP A CA 1
ATOM 666 C C . ASP A 1 90 ? 3.833 5.551 43.366 1.00 43.47 90 ASP A C 1
ATOM 668 O O . ASP A 1 90 ? 2.934 5.932 42.616 1.00 43.47 90 ASP A O 1
ATOM 672 N N . SER A 1 91 ? 5.054 5.263 42.933 1.00 50.88 91 SER A N 1
ATOM 673 C CA . SER A 1 91 ? 5.441 5.143 41.541 1.00 50.88 91 SER A CA 1
ATOM 674 C C . SER A 1 91 ? 4.809 3.877 40.963 1.00 50.88 91 SER A C 1
ATOM 676 O O . SER A 1 91 ? 5.433 2.819 40.941 1.00 50.88 91 SER A O 1
ATOM 678 N N . ALA A 1 92 ? 3.574 3.971 40.476 1.00 51.78 92 ALA A N 1
ATOM 679 C CA . ALA A 1 92 ? 3.043 2.989 39.538 1.00 51.78 92 ALA A CA 1
ATOM 680 C C . ALA A 1 92 ? 3.623 3.295 38.143 1.00 51.78 92 ALA A C 1
ATOM 682 O O . ALA A 1 92 ? 3.499 4.431 37.673 1.00 51.78 92 ALA A O 1
ATOM 683 N N . PRO A 1 93 ? 4.276 2.340 37.457 1.00 45.50 93 PRO A N 1
ATOM 684 C CA . PRO A 1 93 ? 4.819 2.607 36.139 1.00 45.50 93 PRO A CA 1
ATOM 685 C C . PRO A 1 93 ? 3.658 2.749 35.151 1.00 45.50 93 PRO A C 1
ATOM 687 O O . PRO A 1 93 ? 2.920 1.799 34.891 1.00 45.50 93 PRO A O 1
ATOM 690 N N . VAL A 1 94 ? 3.524 3.933 34.552 1.00 51.03 94 VAL A N 1
ATOM 691 C CA . VAL A 1 94 ? 2.819 4.133 33.278 1.00 51.03 94 VAL A CA 1
ATOM 692 C C . VAL A 1 94 ? 3.630 3.402 32.198 1.00 51.03 94 VAL A C 1
ATOM 694 O O . VAL A 1 94 ? 4.386 3.992 31.434 1.00 51.03 94 VAL A O 1
ATOM 697 N N . ALA A 1 95 ? 3.541 2.072 32.182 1.00 53.31 95 ALA A N 1
ATOM 698 C CA . ALA A 1 95 ? 4.299 1.206 31.278 1.00 53.31 95 ALA A CA 1
ATOM 699 C C . ALA A 1 95 ? 3.694 1.135 29.860 1.00 53.31 95 ALA A C 1
ATOM 701 O O . ALA A 1 95 ? 4.275 0.512 28.980 1.00 53.31 95 ALA A O 1
ATOM 702 N N . GLY A 1 96 ? 2.536 1.765 29.622 1.00 51.34 96 GLY A N 1
ATOM 703 C CA . GLY A 1 96 ? 1.811 1.665 28.349 1.00 51.34 96 GLY A CA 1
ATOM 704 C C . GLY A 1 96 ? 2.108 2.761 27.320 1.00 51.34 96 GLY A C 1
ATOM 705 O O . GLY A 1 96 ? 1.869 2.549 26.140 1.00 51.34 96 GLY A O 1
ATOM 706 N N . GLN A 1 97 ? 2.620 3.926 27.732 1.00 43.84 97 GLN A N 1
ATOM 707 C CA . GLN A 1 97 ? 2.787 5.086 26.831 1.00 43.84 97 GLN A CA 1
ATOM 708 C C . GLN A 1 97 ? 4.245 5.384 26.461 1.00 43.84 97 GLN A C 1
ATOM 710 O O . GLN A 1 97 ? 4.502 6.021 25.440 1.00 43.84 97 GLN A O 1
ATOM 715 N N . ALA A 1 98 ? 5.211 4.889 27.238 1.00 47.88 98 ALA A N 1
ATOM 716 C CA . ALA A 1 98 ? 6.630 5.094 26.948 1.00 47.88 98 ALA A CA 1
ATOM 717 C C . ALA A 1 98 ? 7.124 4.253 25.753 1.00 47.88 98 ALA A C 1
ATOM 719 O O . ALA A 1 98 ? 8.034 4.674 25.041 1.00 47.88 98 ALA A O 1
ATOM 720 N N . THR A 1 99 ? 6.508 3.098 25.482 1.00 50.62 99 THR A N 1
ATOM 721 C CA . THR A 1 99 ? 6.893 2.213 24.369 1.00 50.62 99 THR A CA 1
ATOM 722 C C . THR A 1 99 ? 6.544 2.819 23.010 1.00 50.62 99 THR A C 1
ATOM 724 O O . THR A 1 99 ? 7.364 2.776 22.094 1.00 50.62 99 THR A O 1
ATOM 727 N N . SER A 1 100 ? 5.370 3.450 22.887 1.00 51.94 100 SER A N 1
ATOM 728 C CA . SER A 1 100 ? 4.907 4.048 21.628 1.00 51.94 100 SER A CA 1
ATOM 729 C C . SER A 1 100 ? 5.782 5.220 21.190 1.00 51.94 100 SER A C 1
ATOM 731 O O . SER A 1 100 ? 6.099 5.332 20.013 1.00 51.94 100 SER A O 1
ATOM 733 N N . ALA A 1 101 ? 6.247 6.050 22.130 1.00 49.47 101 ALA A N 1
ATOM 734 C CA . ALA A 1 101 ? 7.098 7.196 21.814 1.00 49.47 101 ALA A CA 1
ATOM 735 C C . ALA A 1 101 ? 8.537 6.801 21.426 1.00 49.47 101 ALA A C 1
ATOM 737 O O . ALA A 1 101 ? 9.142 7.450 20.576 1.00 49.47 101 ALA A O 1
ATOM 738 N N . VAL A 1 102 ? 9.082 5.720 22.000 1.00 50.31 102 VAL A N 1
ATOM 739 C CA . VAL A 1 102 ? 10.422 5.204 21.647 1.00 50.31 102 VAL A CA 1
ATOM 740 C C . VAL A 1 102 ? 10.414 4.481 20.289 1.00 50.31 102 VAL A C 1
ATOM 742 O O . VAL A 1 102 ? 11.420 4.490 19.581 1.00 50.31 102 VAL A O 1
ATOM 745 N N . LEU A 1 103 ? 9.271 3.926 19.870 1.00 54.81 103 LEU A N 1
ATOM 746 C CA . LEU A 1 103 ? 9.091 3.307 18.551 1.00 54.81 103 LEU A CA 1
ATOM 747 C C . LEU A 1 103 ? 8.935 4.309 17.392 1.00 54.81 103 LEU A C 1
ATOM 749 O O . LEU A 1 103 ? 9.089 3.903 16.243 1.00 54.81 103 LEU A O 1
ATOM 753 N N . LEU A 1 104 ? 8.696 5.602 17.652 1.00 57.16 104 LEU A N 1
ATOM 754 C CA . LEU A 1 104 ? 8.449 6.624 16.613 1.00 57.16 104 LEU A CA 1
ATOM 755 C C . LEU A 1 104 ? 9.622 6.850 15.638 1.00 57.16 104 LEU A C 1
ATOM 757 O O . LEU A 1 104 ? 9.424 7.419 14.567 1.00 57.16 104 LEU A O 1
ATOM 761 N N . GLY A 1 105 ? 10.837 6.416 15.990 1.00 62.59 105 GLY A N 1
ATOM 762 C CA . GLY A 1 105 ? 12.005 6.409 15.095 1.00 62.59 105 GLY A CA 1
ATOM 763 C C . GLY A 1 105 ? 12.445 5.013 14.643 1.00 62.59 105 GLY A C 1
ATOM 764 O O . GLY A 1 105 ? 13.434 4.886 13.920 1.00 62.59 105 GLY A O 1
ATOM 765 N N . GLY A 1 106 ? 11.754 3.969 15.103 1.00 75.31 106 GLY A N 1
ATOM 766 C CA . GLY A 1 106 ? 12.063 2.577 14.807 1.00 75.31 106 GLY A CA 1
ATOM 767 C C . GLY A 1 106 ? 11.461 2.104 13.481 1.00 75.31 106 GLY A C 1
ATOM 768 O O . GLY A 1 106 ? 10.654 2.802 12.864 1.00 75.31 106 GLY A O 1
ATOM 769 N N . PRO A 1 107 ? 11.849 0.907 13.013 1.00 87.44 107 PRO A N 1
ATOM 770 C CA . PRO A 1 107 ? 11.191 0.293 11.868 1.00 87.44 107 PRO A CA 1
ATOM 771 C C . PRO A 1 107 ? 9.712 0.001 12.155 1.00 87.44 107 PRO A C 1
ATOM 773 O O . PRO A 1 107 ? 9.352 -0.242 13.309 1.00 87.44 107 PRO A O 1
ATOM 776 N N . LEU A 1 108 ? 8.879 -0.060 11.106 1.00 90.25 108 LEU A N 1
ATOM 777 C CA . LEU A 1 108 ? 7.482 -0.486 11.254 1.00 90.25 108 LEU A CA 1
ATOM 778 C C . LEU A 1 108 ? 7.415 -1.922 11.787 1.00 90.25 108 LEU A C 1
ATOM 780 O O . LEU A 1 108 ? 8.211 -2.782 11.396 1.00 90.25 108 LEU A O 1
ATOM 784 N N . GLN A 1 109 ? 6.441 -2.167 12.659 1.00 89.25 109 GLN A N 1
ATOM 785 C CA . GLN A 1 109 ? 6.168 -3.466 13.271 1.00 89.25 109 GLN A CA 1
ATOM 786 C C . GLN A 1 109 ? 4.673 -3.777 13.192 1.00 89.25 109 GLN A C 1
ATOM 788 O O . GLN A 1 109 ? 3.847 -2.867 13.112 1.00 89.25 109 GLN A O 1
ATOM 793 N N . LEU A 1 110 ? 4.333 -5.067 13.228 1.00 90.69 110 LEU A N 1
ATOM 794 C CA . LEU A 1 110 ? 2.942 -5.513 13.332 1.00 90.69 110 LEU A CA 1
ATOM 795 C C . LEU A 1 110 ? 2.277 -4.927 14.585 1.00 90.69 110 LEU A C 1
ATOM 797 O O . LEU A 1 110 ? 2.926 -4.770 15.618 1.00 90.69 110 LEU A O 1
ATOM 801 N N . GLY A 1 111 ? 0.988 -4.612 14.481 1.00 88.50 111 GLY A N 1
ATOM 802 C CA . GLY A 1 111 ? 0.193 -4.013 15.554 1.00 88.50 111 GLY A CA 1
ATOM 803 C C . GLY A 1 111 ? 0.368 -2.499 15.707 1.00 88.50 111 GLY A C 1
ATOM 804 O O . GLY A 1 111 ? -0.308 -1.895 16.531 1.00 88.50 111 GLY A O 1
ATOM 805 N N . MET A 1 112 ? 1.255 -1.851 14.938 1.00 89.38 112 MET A N 1
ATOM 806 C CA . MET A 1 112 ? 1.377 -0.388 14.989 1.00 89.38 112 MET A CA 1
ATOM 807 C C . MET A 1 112 ? 0.097 0.293 14.509 1.00 89.38 112 MET A C 1
ATOM 809 O O . MET A 1 112 ? -0.465 -0.080 13.479 1.00 89.38 112 MET A O 1
ATOM 813 N N . ASP A 1 113 ? -0.314 1.345 15.213 1.00 92.12 113 ASP A N 1
ATOM 814 C CA . ASP A 1 113 ? -1.468 2.140 14.820 1.00 92.12 113 ASP A CA 1
ATOM 815 C C . ASP A 1 113 ? -1.190 2.951 13.543 1.00 92.12 113 ASP A C 1
ATOM 817 O O . ASP A 1 113 ? -0.063 3.383 13.268 1.00 92.12 113 ASP A O 1
ATOM 821 N N . ALA A 1 114 ? -2.238 3.199 12.761 1.00 91.62 114 ALA A N 1
ATOM 822 C CA . ALA A 1 114 ? -2.130 3.926 11.499 1.00 91.62 114 ALA A CA 1
ATOM 823 C C . ALA A 1 114 ? -1.522 5.340 11.633 1.00 91.62 114 ALA A C 1
ATOM 825 O O . ALA A 1 114 ? -0.846 5.800 10.708 1.00 91.62 114 ALA A O 1
ATOM 826 N N . ALA A 1 115 ? -1.718 6.039 12.757 1.00 90.69 115 ALA A N 1
ATOM 827 C CA . ALA A 1 115 ? -1.161 7.378 12.949 1.00 90.69 115 ALA A CA 1
ATOM 828 C C . ALA A 1 115 ? 0.359 7.323 13.170 1.00 90.69 115 ALA A C 1
ATOM 830 O O . ALA A 1 115 ? 1.099 8.071 12.528 1.00 90.69 115 ALA A O 1
ATOM 831 N N . THR A 1 116 ? 0.837 6.384 13.986 1.00 89.69 116 THR A N 1
ATOM 832 C CA . THR A 1 116 ? 2.266 6.091 14.161 1.00 89.69 116 THR A CA 1
ATOM 833 C C . THR A 1 116 ? 2.907 5.666 12.848 1.00 89.69 116 THR A C 1
ATOM 835 O O . THR A 1 116 ? 3.953 6.197 12.470 1.00 89.69 116 THR A O 1
ATOM 838 N N . VAL A 1 117 ? 2.256 4.782 12.088 1.00 92.88 117 VAL A N 1
ATOM 839 C CA . VAL A 1 117 ? 2.762 4.380 10.770 1.00 92.88 117 VAL A CA 1
ATOM 840 C C . VAL A 1 117 ? 2.859 5.575 9.823 1.00 92.88 117 VAL A C 1
ATOM 842 O O . VAL A 1 117 ? 3.840 5.689 9.092 1.00 92.88 117 VAL A O 1
ATOM 845 N N . ARG A 1 118 ? 1.905 6.509 9.856 1.00 92.38 118 ARG A N 1
ATOM 846 C CA . ARG A 1 118 ? 1.962 7.738 9.052 1.00 92.38 118 ARG A CA 1
ATOM 847 C C . ARG A 1 118 ? 3.087 8.679 9.478 1.00 92.38 118 ARG A C 1
ATOM 849 O O . ARG A 1 118 ? 3.689 9.308 8.613 1.00 92.38 118 ARG A O 1
ATOM 856 N N . LEU A 1 119 ? 3.408 8.753 10.768 1.00 90.62 119 LEU A N 1
ATOM 857 C CA . LEU A 1 119 ? 4.565 9.512 11.257 1.00 90.62 119 LEU A CA 1
ATOM 858 C C . LEU A 1 119 ? 5.886 8.896 10.776 1.00 90.62 119 LEU A C 1
ATOM 860 O O . LEU A 1 119 ? 6.793 9.622 10.370 1.00 90.62 119 LEU A O 1
ATOM 864 N N . ILE A 1 120 ? 5.979 7.563 10.765 1.00 91.06 120 ILE A N 1
ATOM 865 C CA . ILE A 1 120 ? 7.178 6.847 10.319 1.00 91.06 120 ILE A CA 1
ATOM 866 C C . ILE A 1 120 ? 7.289 6.887 8.789 1.00 91.06 120 ILE A C 1
ATOM 868 O O . ILE A 1 120 ? 8.302 7.339 8.258 1.00 91.06 120 ILE A O 1
ATOM 872 N N . GLN A 1 121 ? 6.277 6.420 8.059 1.00 91.69 121 GLN A N 1
ATOM 873 C CA . GLN A 1 121 ? 6.320 6.201 6.609 1.00 91.69 121 GLN A CA 1
ATOM 874 C C . GLN A 1 121 ? 5.951 7.448 5.788 1.00 91.69 121 GLN A C 1
ATOM 876 O O . GLN A 1 121 ? 6.458 7.612 4.678 1.00 91.69 121 GLN A O 1
ATOM 881 N N . GLY A 1 122 ? 5.116 8.337 6.327 1.00 91.75 122 GLY A N 1
ATOM 882 C CA . GLY A 1 122 ? 4.551 9.485 5.617 1.00 91.75 122 GLY A CA 1
ATOM 883 C C . GLY A 1 122 ? 3.178 9.205 4.998 1.00 91.75 122 GLY A C 1
ATOM 884 O O . GLY A 1 122 ? 2.590 8.135 5.177 1.00 91.75 122 GLY A O 1
ATOM 885 N N . GLU A 1 123 ? 2.653 10.184 4.260 1.00 94.56 123 GLU A N 1
ATOM 886 C CA . GLU A 1 123 ? 1.334 10.091 3.626 1.00 94.56 123 GLU A CA 1
ATOM 887 C C . GLU A 1 123 ? 1.342 9.065 2.472 1.00 94.56 123 GLU A C 1
ATOM 889 O O . GLU A 1 123 ? 2.222 9.132 1.608 1.00 94.56 123 GLU A O 1
ATOM 894 N N . PRO A 1 124 ? 0.397 8.108 2.432 1.00 94.75 124 PRO A N 1
ATOM 895 C CA . PRO A 1 124 ? 0.272 7.172 1.320 1.00 94.75 124 PRO A CA 1
ATOM 896 C C . PRO A 1 124 ? -0.186 7.867 0.037 1.00 94.75 124 PRO A C 1
ATOM 898 O O . PRO A 1 124 ? -0.886 8.876 0.061 1.00 94.75 124 PRO A O 1
ATOM 901 N N . MET A 1 125 ? 0.153 7.275 -1.109 1.00 93.81 125 MET A N 1
ATOM 902 C CA . MET A 1 125 ? -0.313 7.757 -2.414 1.00 93.81 125 MET A CA 1
ATOM 903 C C . MET A 1 125 ? -1.801 7.470 -2.621 1.00 93.81 125 MET A C 1
ATOM 905 O O . MET A 1 125 ? -2.510 8.248 -3.258 1.00 93.81 125 MET A O 1
ATOM 909 N N . ARG A 1 126 ? -2.268 6.329 -2.106 1.00 94.25 126 ARG A N 1
ATOM 910 C CA . ARG A 1 126 ? -3.665 5.903 -2.184 1.00 94.25 126 ARG A CA 1
ATOM 911 C C . ARG A 1 126 ? -4.031 5.070 -0.964 1.00 94.25 126 ARG A C 1
ATOM 913 O O . ARG A 1 126 ? -3.209 4.317 -0.451 1.00 94.25 126 ARG A O 1
ATOM 920 N N . ILE A 1 127 ? -5.282 5.190 -0.535 1.00 95.38 127 ILE A N 1
ATOM 921 C CA . ILE A 1 127 ? -5.877 4.351 0.506 1.00 95.38 127 ILE A CA 1
ATOM 922 C C . ILE A 1 127 ? -7.074 3.628 -0.103 1.00 95.38 127 ILE A C 1
ATOM 924 O O . ILE A 1 127 ? -7.933 4.260 -0.720 1.00 95.38 127 ILE A O 1
ATOM 928 N N . ASN A 1 128 ? -7.125 2.307 0.057 1.00 90.62 128 ASN A N 1
ATOM 929 C CA . ASN A 1 128 ? -8.200 1.465 -0.449 1.00 90.62 128 ASN A CA 1
ATOM 930 C C . ASN A 1 128 ? -8.560 0.376 0.565 1.00 90.62 128 ASN A C 1
ATOM 932 O O . ASN A 1 128 ? -7.773 -0.540 0.778 1.00 90.62 128 ASN A O 1
ATOM 936 N N . GLY A 1 129 ? -9.737 0.475 1.190 1.00 88.69 129 GLY A N 1
ATOM 937 C CA . GLY A 1 129 ? -10.267 -0.576 2.070 1.00 88.69 129 GLY A CA 1
ATOM 938 C C . GLY A 1 129 ? -9.307 -1.020 3.181 1.00 88.69 129 GLY A C 1
ATOM 939 O O . GLY A 1 129 ? -9.144 -2.213 3.392 1.00 88.69 129 GLY A O 1
ATOM 940 N N . GLY A 1 130 ? -8.606 -0.081 3.824 1.00 90.25 130 GLY A N 1
ATOM 941 C CA . GLY A 1 130 ? -7.602 -0.393 4.853 1.00 90.25 130 GLY A CA 1
ATOM 942 C C . GLY A 1 130 ? -6.208 -0.727 4.312 1.00 90.25 130 GLY A C 1
ATOM 943 O O . GLY A 1 130 ? -5.278 -0.876 5.089 1.00 90.25 130 GLY A O 1
ATOM 944 N N . THR A 1 131 ? -6.009 -0.775 2.994 1.00 95.94 131 THR A N 1
ATOM 945 C CA . THR A 1 131 ? -4.679 -0.920 2.382 1.00 95.94 131 THR A CA 1
ATOM 946 C C . THR A 1 131 ? -4.131 0.441 1.969 1.00 95.94 131 THR A C 1
ATOM 948 O O . THR A 1 131 ? -4.798 1.204 1.268 1.00 95.94 131 THR A O 1
ATOM 951 N N . TRP A 1 132 ? -2.925 0.763 2.419 1.00 97.19 132 TRP A N 1
ATOM 952 C CA . TRP A 1 132 ? -2.191 1.976 2.078 1.00 97.19 132 TRP A CA 1
ATOM 953 C C . TRP A 1 132 ? -1.130 1.651 1.041 1.00 97.19 132 TRP A C 1
ATOM 955 O O . TRP A 1 132 ? -0.344 0.724 1.221 1.00 97.19 132 TRP A O 1
ATOM 965 N N . GLU A 1 133 ? -1.087 2.434 -0.028 1.00 96.44 133 GLU A N 1
ATOM 966 C CA . GLU A 1 133 ? -0.215 2.179 -1.168 1.00 96.44 133 GLU A CA 1
ATOM 967 C C . GLU A 1 133 ? 0.849 3.261 -1.314 1.00 96.44 133 GLU A C 1
ATOM 969 O O . GLU A 1 133 ? 0.564 4.462 -1.323 1.00 96.44 133 GLU A O 1
ATOM 974 N N . TYR A 1 134 ? 2.080 2.797 -1.497 1.00 95.12 134 TYR A N 1
ATOM 975 C CA . TYR A 1 134 ? 3.275 3.583 -1.768 1.00 95.12 134 TYR A CA 1
ATOM 976 C C . TYR A 1 134 ? 3.896 3.076 -3.078 1.00 95.12 134 TYR A C 1
ATOM 978 O O . TYR A 1 134 ? 4.994 2.518 -3.117 1.00 95.12 134 TYR A O 1
ATOM 986 N N . GLY A 1 135 ? 3.127 3.186 -4.165 1.00 93.25 135 GLY A N 1
ATOM 987 C CA . GLY A 1 135 ? 3.480 2.641 -5.474 1.00 93.25 135 GLY A CA 1
ATOM 988 C C . GLY A 1 135 ? 3.404 1.107 -5.493 1.00 93.25 135 GLY A C 1
ATOM 989 O O . GLY A 1 135 ? 2.325 0.565 -5.267 1.00 93.25 135 GLY A O 1
ATOM 990 N N . PRO A 1 136 ? 4.507 0.384 -5.774 1.00 92.94 136 PRO A N 1
ATOM 991 C CA . PRO A 1 136 ? 4.518 -1.081 -5.776 1.00 92.94 136 PRO A CA 1
ATOM 992 C C . PRO A 1 136 ? 4.558 -1.703 -4.369 1.00 92.94 136 PRO A C 1
ATOM 994 O O . PRO A 1 136 ? 4.497 -2.926 -4.254 1.00 92.94 136 PRO A O 1
ATOM 997 N N . SER A 1 137 ? 4.700 -0.885 -3.324 1.00 95.69 137 SER A N 1
ATOM 998 C CA . SER A 1 137 ? 4.717 -1.309 -1.921 1.00 95.69 137 SER A CA 1
ATOM 999 C C . SER A 1 137 ? 3.407 -0.956 -1.236 1.00 95.69 137 SER A C 1
ATOM 1001 O O . SER A 1 137 ? 2.796 0.067 -1.552 1.00 95.69 137 SER A O 1
ATOM 1003 N N . TRP A 1 138 ? 2.986 -1.774 -0.277 1.00 96.50 138 TRP A N 1
ATOM 1004 C CA . TRP A 1 138 ? 1.718 -1.573 0.415 1.00 96.50 138 TRP A CA 1
ATOM 1005 C C . TRP A 1 138 ? 1.771 -2.013 1.878 1.00 96.50 138 TRP A C 1
ATOM 1007 O O . TRP A 1 138 ? 2.577 -2.859 2.266 1.00 96.50 138 TRP A O 1
ATOM 1017 N N . LEU A 1 139 ? 0.893 -1.415 2.680 1.00 96.81 139 LEU A N 1
ATOM 1018 C CA . LEU A 1 139 ? 0.646 -1.727 4.087 1.00 96.81 139 LEU A CA 1
ATOM 1019 C C . LEU A 1 139 ? -0.835 -2.063 4.242 1.00 96.81 139 LEU A C 1
ATOM 1021 O O . LEU A 1 139 ? -1.673 -1.347 3.696 1.00 96.81 139 LEU A O 1
ATOM 1025 N N . ARG A 1 140 ? -1.174 -3.116 4.978 1.00 95.81 140 ARG A N 1
ATOM 1026 C CA . ARG A 1 140 ? -2.564 -3.485 5.252 1.00 95.81 140 ARG A CA 1
ATOM 1027 C C . ARG A 1 140 ? -2.888 -3.241 6.713 1.00 95.81 140 ARG A C 1
ATOM 1029 O O . ARG A 1 140 ? -2.170 -3.708 7.594 1.00 95.81 140 ARG A O 1
ATOM 1036 N N . PHE A 1 141 ? -4.002 -2.564 6.932 1.00 94.88 141 PHE A N 1
ATOM 1037 C CA . PHE A 1 141 ? -4.548 -2.291 8.244 1.00 94.88 141 PHE A CA 1
ATOM 1038 C C . PHE A 1 141 ? -5.871 -3.019 8.438 1.00 94.88 141 PHE A C 1
ATOM 1040 O O . PHE A 1 141 ? -6.731 -2.996 7.555 1.00 94.88 141 PHE A O 1
ATOM 1047 N N . GLU A 1 142 ? -6.036 -3.607 9.615 1.00 92.44 142 GLU A N 1
ATOM 1048 C CA . GLU A 1 142 ? -7.296 -4.157 10.115 1.00 92.44 142 GLU A CA 1
ATOM 1049 C C . GLU A 1 142 ? -7.497 -3.600 11.529 1.00 92.44 142 GLU A C 1
ATOM 1051 O O . GLU A 1 142 ? -6.532 -3.430 12.268 1.00 92.44 142 GLU A O 1
ATOM 1056 N N . ASP A 1 143 ? -8.720 -3.181 11.859 1.00 92.38 143 ASP A N 1
ATOM 1057 C CA . ASP A 1 143 ? -9.065 -2.548 13.146 1.00 92.38 143 ASP A CA 1
ATOM 1058 C C . ASP A 1 143 ? -8.178 -1.351 13.565 1.00 92.38 143 ASP A C 1
ATOM 1060 O O . ASP A 1 143 ? -8.098 -0.980 14.732 1.00 92.38 143 ASP A O 1
ATOM 1064 N N . GLY A 1 144 ? -7.551 -0.685 12.587 1.00 88.75 144 GLY A N 1
ATOM 1065 C CA . GLY A 1 144 ? -6.665 0.465 12.808 1.00 88.75 144 GLY A CA 1
ATOM 1066 C C . GLY A 1 144 ? -5.205 0.103 13.094 1.00 88.75 144 GLY A C 1
ATOM 1067 O O . GLY A 1 144 ? -4.383 1.011 13.249 1.00 88.75 144 GLY A O 1
ATOM 1068 N N . GLU A 1 145 ? -4.872 -1.186 13.091 1.00 91.50 145 GLU A N 1
ATOM 1069 C CA . GLU A 1 145 ? -3.541 -1.720 13.364 1.00 91.50 145 GLU A CA 1
ATOM 1070 C C . GLU A 1 145 ? -2.896 -2.304 12.102 1.00 91.50 145 GLU A C 1
ATOM 1072 O O . GLU A 1 145 ? -3.568 -2.845 11.222 1.00 91.50 145 GLU A O 1
ATOM 1077 N N . LEU A 1 146 ? -1.573 -2.187 11.994 1.00 93.50 146 LEU A N 1
ATOM 1078 C CA . LEU A 1 146 ? -0.797 -2.741 10.889 1.00 93.50 146 LEU A CA 1
ATOM 1079 C C . LEU A 1 146 ? -0.727 -4.268 11.005 1.00 93.50 146 LEU A C 1
ATOM 1081 O O . LEU A 1 146 ? -0.047 -4.794 11.885 1.00 93.50 146 LEU A O 1
ATOM 1085 N N . VAL A 1 147 ? -1.366 -4.982 10.081 1.00 93.44 147 VAL A N 1
ATOM 1086 C CA . VAL A 1 147 ? -1.445 -6.454 10.110 1.00 93.44 147 VAL A CA 1
ATOM 1087 C C . VAL A 1 147 ? -0.604 -7.146 9.044 1.00 93.44 147 VAL A C 1
ATOM 1089 O O . VAL A 1 147 ? -0.314 -8.332 9.173 1.00 93.44 147 VAL A O 1
ATOM 1092 N N . ASP A 1 148 ? -0.228 -6.446 7.971 1.00 92.88 148 ASP A N 1
ATOM 1093 C CA . ASP A 1 148 ? 0.604 -7.014 6.906 1.00 92.88 148 ASP A CA 1
ATOM 1094 C C . ASP A 1 148 ? 1.284 -5.923 6.069 1.00 92.88 148 ASP A C 1
ATOM 1096 O O . ASP A 1 148 ? 0.846 -4.768 6.052 1.00 92.88 148 ASP A O 1
ATOM 1100 N N . TRP A 1 149 ? 2.343 -6.288 5.347 1.00 95.00 149 TRP A N 1
ATOM 1101 C CA . TRP A 1 149 ? 2.987 -5.413 4.374 1.00 95.00 149 TRP A CA 1
ATOM 1102 C C . TRP A 1 149 ? 3.734 -6.167 3.278 1.00 95.00 149 TRP A C 1
ATOM 1104 O O . TRP A 1 149 ? 4.201 -7.297 3.444 1.00 95.00 149 TRP A O 1
ATOM 1114 N N . TYR A 1 150 ? 3.947 -5.449 2.179 1.00 93.88 150 TYR A N 1
ATOM 1115 C CA . TYR A 1 150 ? 4.876 -5.817 1.124 1.00 93.88 150 TYR A CA 1
ATOM 1116 C C . TYR A 1 150 ? 5.776 -4.635 0.766 1.00 93.88 150 TYR A C 1
ATOM 1118 O O . TYR A 1 150 ? 5.302 -3.557 0.399 1.00 93.88 150 TYR A O 1
ATOM 1126 N N . SER A 1 151 ? 7.088 -4.857 0.841 1.00 94.31 151 SER A N 1
ATOM 1127 C CA . SER A 1 151 ? 8.121 -3.884 0.482 1.00 94.31 151 SER A CA 1
ATOM 1128 C C . SER A 1 151 ? 8.786 -4.291 -0.832 1.00 94.31 151 SER A C 1
ATOM 1130 O O . SER A 1 151 ? 9.546 -5.259 -0.894 1.00 94.31 151 SER A O 1
ATOM 1132 N N . SER A 1 152 ? 8.509 -3.543 -1.896 1.00 91.81 152 SER A N 1
ATOM 1133 C CA . SER A 1 152 ? 9.161 -3.712 -3.191 1.00 91.81 152 SER A CA 1
ATOM 1134 C C . SER A 1 152 ? 10.600 -3.175 -3.163 1.00 91.81 152 SER A C 1
ATOM 1136 O O . SER A 1 152 ? 10.839 -2.101 -2.602 1.00 91.81 152 SER A O 1
ATOM 1138 N N . PRO A 1 153 ? 11.559 -3.822 -3.855 1.00 89.00 153 PRO A N 1
ATOM 1139 C CA . PRO A 1 153 ? 12.920 -3.300 -4.004 1.00 89.00 153 PRO A CA 1
ATOM 1140 C C . PRO A 1 153 ? 12.987 -1.888 -4.603 1.00 89.00 153 PRO A C 1
ATOM 1142 O O . PRO A 1 153 ? 13.916 -1.143 -4.305 1.00 89.00 153 PRO A O 1
ATOM 1145 N N . LEU A 1 154 ? 12.003 -1.515 -5.431 1.00 86.50 154 LEU A N 1
ATOM 1146 C CA . LEU A 1 154 ? 11.931 -0.198 -6.073 1.00 86.50 154 LEU A CA 1
ATOM 1147 C C . LEU A 1 154 ? 11.438 0.906 -5.130 1.00 86.50 154 LEU A C 1
ATOM 1149 O O . LEU A 1 154 ? 11.735 2.075 -5.358 1.00 86.50 154 LEU A O 1
ATOM 1153 N N . TYR A 1 155 ? 10.674 0.549 -4.095 1.00 87.44 155 TYR A N 1
ATOM 1154 C CA . TYR A 1 155 ? 10.134 1.501 -3.129 1.00 87.44 155 TYR A CA 1
ATOM 1155 C C . TYR A 1 155 ? 10.159 0.890 -1.730 1.00 87.44 155 TYR A C 1
ATOM 1157 O O . TYR A 1 155 ? 9.183 0.304 -1.262 1.00 87.44 155 TYR A O 1
ATOM 1165 N N . ARG A 1 156 ? 11.304 0.991 -1.056 1.00 91.75 156 ARG A N 1
ATOM 1166 C CA . ARG A 1 156 ? 11.472 0.350 0.249 1.00 91.75 156 ARG A CA 1
ATOM 1167 C C . ARG A 1 156 ? 10.664 1.062 1.330 1.00 91.75 156 ARG A C 1
ATOM 1169 O O . ARG A 1 156 ? 10.836 2.255 1.573 1.00 91.75 156 ARG A O 1
ATOM 1176 N N . LEU A 1 157 ? 9.815 0.291 2.000 1.00 92.06 157 LEU A N 1
ATOM 1177 C CA . LEU A 1 157 ? 9.187 0.676 3.259 1.00 92.06 157 LEU A CA 1
ATOM 1178 C C . LEU A 1 157 ? 10.243 0.748 4.368 1.00 92.06 157 LEU A C 1
ATOM 1180 O O . LEU A 1 157 ? 11.295 0.107 4.282 1.00 92.06 157 LEU A O 1
ATOM 1184 N N . LYS A 1 158 ? 9.957 1.506 5.429 1.00 92.31 158 LYS A N 1
ATOM 1185 C CA . LYS A 1 158 ? 10.826 1.626 6.611 1.00 92.31 158 LYS A CA 1
ATOM 1186 C C . LYS A 1 158 ? 10.702 0.402 7.526 1.00 92.31 158 LYS A C 1
ATOM 1188 O O . LYS A 1 158 ? 10.362 0.512 8.699 1.00 92.31 158 LYS A O 1
ATOM 1193 N N . THR A 1 159 ? 10.964 -0.776 6.971 1.00 88.62 159 THR A N 1
ATOM 1194 C CA . THR A 1 159 ? 10.895 -2.083 7.635 1.00 88.62 159 THR A CA 1
ATOM 1195 C C . THR A 1 159 ? 12.195 -2.854 7.400 1.00 88.62 159 THR A C 1
ATOM 1197 O O . THR A 1 159 ? 12.829 -2.680 6.356 1.00 88.62 159 THR A O 1
ATOM 1200 N N . PRO A 1 160 ? 12.627 -3.721 8.333 1.00 82.31 160 PRO A N 1
ATOM 1201 C CA . PRO A 1 160 ? 13.798 -4.570 8.122 1.00 82.31 160 PRO A CA 1
ATOM 1202 C C . PRO A 1 160 ? 13.512 -5.692 7.117 1.00 82.31 160 PRO A C 1
ATOM 1204 O O . PRO A 1 160 ? 14.429 -6.173 6.458 1.00 82.31 160 PRO A O 1
ATOM 1207 N N . THR A 1 161 ? 12.242 -6.086 6.984 1.00 85.94 161 THR A N 1
ATOM 1208 C CA . THR A 1 161 ? 11.807 -7.198 6.140 1.00 85.94 161 THR A CA 1
ATOM 1209 C C . THR A 1 161 ? 10.864 -6.780 5.028 1.00 85.94 161 THR A C 1
ATOM 1211 O O . THR A 1 161 ? 10.084 -5.833 5.168 1.00 85.94 161 THR A O 1
ATOM 1214 N N . SER A 1 162 ? 10.913 -7.532 3.927 1.00 88.31 162 SER A N 1
ATOM 1215 C CA . SER A 1 162 ? 10.042 -7.329 2.774 1.00 88.31 162 SER A CA 1
ATOM 1216 C C . SER A 1 162 ? 8.592 -7.743 3.028 1.00 88.31 162 SER A C 1
ATOM 1218 O O . SER A 1 162 ? 7.705 -7.187 2.388 1.00 88.31 162 SER A O 1
ATOM 1220 N N . SER A 1 163 ? 8.344 -8.678 3.948 1.00 87.88 163 SER A N 1
ATOM 1221 C CA . SER A 1 163 ? 7.001 -9.100 4.366 1.00 87.88 163 SER A CA 1
ATOM 1222 C C . SER A 1 163 ? 7.096 -9.839 5.706 1.00 87.88 163 SER A C 1
ATOM 1224 O O . SER A 1 163 ? 8.022 -10.637 5.877 1.00 87.88 163 SER A O 1
ATOM 1226 N N . PRO A 1 164 ? 6.154 -9.635 6.643 1.00 82.81 164 PRO A N 1
ATOM 1227 C CA . PRO A 1 164 ? 6.244 -10.194 7.993 1.00 82.81 164 PRO A CA 1
ATOM 1228 C C . PRO A 1 164 ? 6.257 -11.733 8.027 1.00 82.81 164 PRO A C 1
ATOM 1230 O O . PRO A 1 164 ? 6.740 -12.328 8.989 1.00 82.81 164 PRO A O 1
ATOM 1233 N N . GLY A 1 165 ? 5.754 -12.400 6.980 1.00 72.12 165 GLY A N 1
ATOM 1234 C CA . GLY A 1 165 ? 5.659 -13.863 6.917 1.00 72.12 165 GLY A CA 1
ATOM 1235 C C . GLY A 1 165 ? 6.864 -14.593 6.309 1.00 72.12 165 GLY A C 1
ATOM 1236 O O . GLY A 1 165 ? 7.000 -15.802 6.513 1.00 72.12 165 GLY A O 1
ATOM 1237 N N . ILE A 1 166 ? 7.739 -13.907 5.564 1.00 59.97 166 ILE A N 1
ATOM 1238 C CA . ILE A 1 166 ? 8.787 -14.576 4.768 1.00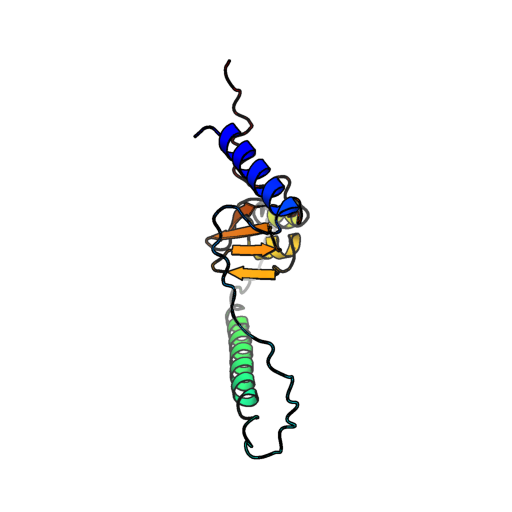 59.97 166 ILE A CA 1
ATOM 1239 C C . ILE A 1 166 ? 9.993 -14.968 5.634 1.00 59.97 166 ILE A C 1
ATOM 1241 O O . ILE A 1 166 ? 10.493 -16.090 5.516 1.00 59.97 166 ILE A O 1
ATOM 1245 N N . ASP A 1 167 ? 10.399 -14.115 6.573 1.00 54.59 167 ASP A N 1
ATOM 1246 C CA . ASP A 1 167 ? 11.572 -14.357 7.433 1.00 54.59 167 ASP A CA 1
ATOM 1247 C C . ASP A 1 167 ? 11.373 -15.561 8.370 1.00 54.59 167 ASP A C 1
ATOM 1249 O O . ASP A 1 167 ? 12.311 -16.284 8.723 1.00 54.59 167 ASP A O 1
ATOM 1253 N N . SER A 1 168 ? 10.113 -15.808 8.741 1.00 48.28 168 SER A N 1
ATOM 1254 C CA . SER A 1 168 ? 9.717 -16.933 9.588 1.00 48.28 168 SER A CA 1
ATOM 1255 C C . SER A 1 168 ? 9.771 -18.273 8.842 1.00 48.28 168 SER A C 1
ATOM 1257 O O . SER A 1 168 ? 9.934 -19.321 9.470 1.00 48.28 168 SER A O 1
ATOM 1259 N N . GLN A 1 169 ? 9.665 -18.273 7.505 1.00 40.31 169 GLN A N 1
ATOM 1260 C CA . GLN A 1 169 ? 9.736 -19.493 6.690 1.00 40.31 169 GLN A CA 1
ATOM 1261 C C . GLN A 1 169 ? 11.157 -19.837 6.233 1.00 40.31 169 GLN A C 1
ATOM 1263 O O . GLN A 1 169 ? 11.488 -21.023 6.163 1.00 40.31 169 GLN A O 1
ATOM 1268 N N . SER A 1 170 ? 12.025 -18.849 5.989 1.00 45.97 170 SER A N 1
ATOM 1269 C CA . SER A 1 170 ? 13.416 -19.094 5.564 1.00 45.97 170 SER A CA 1
ATOM 1270 C C . SER A 1 170 ? 14.309 -19.700 6.655 1.00 45.97 170 SER A C 1
ATOM 1272 O O . SER A 1 170 ? 15.416 -20.144 6.364 1.00 45.97 170 SER A O 1
ATOM 1274 N N . SER A 1 171 ? 13.830 -19.749 7.901 1.00 43.22 171 SER A N 1
ATOM 1275 C CA . SER A 1 171 ? 14.580 -20.252 9.060 1.00 43.22 171 SER A CA 1
ATOM 1276 C C . SER A 1 171 ? 14.362 -21.745 9.349 1.00 43.22 171 SER A C 1
ATOM 1278 O O . SER A 1 171 ? 14.918 -22.267 10.315 1.00 43.22 171 SER A O 1
ATOM 1280 N N . ARG A 1 172 ? 13.566 -22.470 8.545 1.00 40.88 172 ARG A N 1
ATOM 1281 C CA . ARG A 1 172 ? 13.431 -23.927 8.704 1.00 40.88 172 ARG A CA 1
ATOM 1282 C C . ARG A 1 172 ? 14.656 -24.626 8.100 1.00 40.88 172 ARG A C 1
ATOM 1284 O O . ARG A 1 172 ? 14.833 -24.555 6.884 1.00 40.88 172 ARG A O 1
ATOM 1291 N N . PRO A 1 173 ? 15.491 -25.321 8.897 1.00 42.38 173 PRO A N 1
ATOM 1292 C CA . PRO A 1 173 ? 16.608 -26.073 8.348 1.00 42.38 173 PRO A CA 1
ATOM 1293 C C . PRO A 1 173 ? 16.060 -27.174 7.439 1.00 42.38 173 PRO A C 1
ATOM 1295 O O . PRO A 1 173 ? 15.270 -28.018 7.865 1.00 42.38 173 PRO A O 1
ATOM 1298 N N . TYR A 1 174 ? 16.477 -27.153 6.174 1.00 34.81 174 TYR A N 1
ATOM 1299 C CA . TYR A 1 174 ? 16.247 -28.247 5.242 1.00 34.81 174 TYR A CA 1
ATOM 1300 C C . TYR A 1 174 ? 16.991 -29.473 5.781 1.00 34.81 174 TYR A C 1
ATOM 1302 O O . TYR A 1 174 ? 18.219 -29.551 5.711 1.00 34.81 174 TYR A O 1
ATOM 1310 N N . LYS A 1 175 ? 16.255 -30.394 6.409 1.00 43.28 175 LYS A N 1
ATOM 1311 C CA . LYS A 1 175 ? 16.810 -31.655 6.897 1.00 43.28 175 LYS A CA 1
ATOM 1312 C C . LYS A 1 175 ? 17.134 -32.502 5.664 1.00 43.28 175 LYS A C 1
ATOM 1314 O O . LYS A 1 175 ? 16.224 -32.912 4.948 1.00 43.28 175 LYS A O 1
ATOM 1319 N N . ARG A 1 176 ? 18.430 -32.630 5.384 1.00 47.22 176 ARG A N 1
ATOM 1320 C CA . ARG A 1 176 ? 18.985 -33.466 4.317 1.00 47.22 176 ARG A CA 1
ATOM 1321 C C . ARG A 1 176 ? 18.831 -34.945 4.647 1.00 47.22 176 ARG A C 1
ATOM 1323 O O . ARG A 1 176 ? 18.872 -35.270 5.856 1.00 47.22 176 ARG A O 1
#

Sequence (176 aa):
MPLSDLIALHSSAMAFHREHGRLPGGTTTANALPVSRVRHNPSLLMGEQADRSTFTRKLIASALIAGLLLAGLVNERKDMPPPAAALRVDSAPVAGQATSAVLLGGPLQLGMDAATVRLIQGEPMRINGGTWEYGPSWLRFEDGELVDWYSSPLYRLKTPTSSPGIDSQSSRPYKR

Radius of gyration: 30.52 Å; chains: 1; bounding box: 44×63×95 Å

Foldseek 3Di:
DDPVVVVVVVVVQVVCCVVPVDGPPDDDPDDDDDDDDDDDDDDDDDDPDDDPPVVVVVVVVVVVVVVVVVVVVVPPPPDDDDDDDDDDPDDDDPPPPVVLVVCLAAADDWFDFPVSLCSQFNQAPDDDPQWGHDDVWIFHDDPRTTHWIAADPVHGGSHPDRIPPPVVVVPDPPDD

pLDDT: mean 70.0, std 19.83, range [34.81, 97.19]